Protein AF-A0A090X517-F1 (afdb_monomer_lite)

InterPro domains:
  IPR019850 GldD-like [PF25593] (3-96)

Secondary structure (DSSP, 8-state):
--HHHHHHHHHHHHGGGG-SS--EEEEEETTTTEEEEEEE--SS-S-SEEEEEE-SSS-EEEEEE--SS---HHHHHHHHHHHHHHHHHHHHH----

Structure (mmCIF, N/CA/C/O backbone):
data_AF-A0A090X517-F1
#
_entry.id   AF-A0A090X517-F1
#
loop_
_atom_site.group_PDB
_atom_site.id
_atom_site.type_symbol
_atom_site.label_atom_id
_atom_site.label_alt_id
_atom_site.label_comp_id
_atom_site.label_asym_id
_atom_site.label_entity_id
_atom_site.label_seq_id
_atom_site.pdbx_PDB_ins_code
_atom_site.Cartn_x
_atom_site.Cartn_y
_atom_site.Cartn_z
_atom_site.occupancy
_atom_site.B_iso_or_equiv
_atom_site.auth_seq_id
_atom_site.auth_comp_id
_atom_site.auth_asym_id
_atom_site.auth_atom_id
_atom_site.pdbx_PDB_model_num
ATOM 1 N N . MET A 1 1 ? -11.112 15.177 22.959 1.00 43.19 1 MET A N 1
ATOM 2 C CA . MET A 1 1 ? -11.791 14.586 21.768 1.00 43.19 1 MET A CA 1
ATOM 3 C C . MET A 1 1 ? -11.408 15.313 20.474 1.00 43.19 1 MET A C 1
ATOM 5 O O . MET A 1 1 ? -11.721 14.810 19.407 1.00 43.19 1 MET A O 1
ATOM 9 N N . ILE A 1 2 ? -10.702 16.448 20.554 1.00 52.34 2 ILE A N 1
ATOM 10 C CA . ILE A 1 2 ? -10.156 17.180 19.397 1.00 52.34 2 ILE A CA 1
ATOM 11 C C . ILE A 1 2 ? -8.679 16.783 19.147 1.00 52.34 2 ILE A C 1
ATOM 13 O O . ILE A 1 2 ? -8.180 16.912 18.038 1.00 52.34 2 ILE A O 1
ATOM 17 N N . ASP A 1 3 ? -8.021 16.170 20.137 1.00 53.44 3 ASP A N 1
ATOM 18 C CA . ASP A 1 3 ? -6.565 15.957 20.154 1.00 53.44 3 ASP A CA 1
ATOM 19 C C . ASP A 1 3 ? -6.060 14.825 19.240 1.00 53.44 3 ASP A C 1
ATOM 21 O O . ASP A 1 3 ? -4.946 14.887 18.731 1.00 53.44 3 ASP A O 1
ATOM 25 N N . PHE A 1 4 ? -6.876 13.799 18.968 1.00 49.22 4 PHE A N 1
ATOM 26 C CA . PHE A 1 4 ? -6.441 12.662 18.139 1.00 49.22 4 PHE A CA 1
ATOM 27 C C . PHE A 1 4 ? -6.345 12.998 16.645 1.00 49.22 4 PHE A C 1
ATOM 29 O O . PHE A 1 4 ? -5.554 12.389 15.928 1.00 49.22 4 PHE A O 1
ATOM 36 N N . ILE A 1 5 ? -7.135 13.968 16.174 1.00 51.53 5 ILE A N 1
ATOM 37 C CA . ILE A 1 5 ? -7.118 14.401 14.770 1.00 51.53 5 ILE A CA 1
ATOM 38 C C . ILE A 1 5 ? -5.892 15.285 14.508 1.00 51.53 5 ILE A C 1
ATOM 40 O O . ILE A 1 5 ? -5.246 15.139 13.471 1.00 51.53 5 ILE A O 1
ATOM 44 N N . GLU A 1 6 ? -5.523 16.144 15.462 1.00 53.09 6 GLU A N 1
ATOM 45 C CA . GLU A 1 6 ? -4.310 16.959 15.352 1.00 53.09 6 GLU A CA 1
ATOM 46 C C . GLU A 1 6 ? -3.036 16.109 15.393 1.00 53.09 6 GLU A C 1
ATOM 48 O O . GLU A 1 6 ? -2.145 16.341 14.577 1.00 53.09 6 GLU A O 1
ATOM 53 N N . ASP A 1 7 ? -2.952 15.092 16.260 1.00 53.47 7 ASP A N 1
ATOM 54 C CA . ASP A 1 7 ? -1.774 14.212 16.315 1.00 53.47 7 ASP A CA 1
ATOM 55 C C . ASP A 1 7 ? -1.619 13.357 15.047 1.00 53.47 7 ASP A C 1
ATOM 57 O O . ASP A 1 7 ? -0.508 13.216 14.527 1.00 53.47 7 ASP A O 1
ATOM 61 N N . ALA A 1 8 ? -2.725 12.857 14.482 1.00 50.97 8 ALA A N 1
ATOM 62 C CA . ALA A 1 8 ? -2.705 12.140 13.206 1.00 50.97 8 ALA A CA 1
ATOM 63 C C . ALA A 1 8 ? -2.232 13.041 12.046 1.00 50.97 8 ALA A C 1
ATOM 65 O O . ALA A 1 8 ? -1.424 12.623 11.208 1.00 50.97 8 ALA A O 1
ATOM 66 N N . GLN A 1 9 ? -2.659 14.310 12.023 1.00 53.72 9 GLN A N 1
ATOM 67 C CA . GLN A 1 9 ? -2.195 15.289 11.035 1.00 53.72 9 GLN A CA 1
ATOM 68 C C . GLN A 1 9 ? -0.720 15.667 11.232 1.00 53.72 9 GLN A C 1
ATOM 70 O O . GLN A 1 9 ? 0.022 15.769 10.252 1.00 53.72 9 GLN A O 1
ATOM 75 N N . LYS A 1 10 ? -0.260 15.812 12.480 1.00 52.59 10 LYS A N 1
ATOM 76 C CA . LYS A 1 10 ? 1.138 16.134 12.807 1.00 52.59 10 LYS A CA 1
ATOM 77 C C . LYS A 1 10 ? 2.102 15.020 12.410 1.00 52.59 10 LYS A C 1
ATOM 79 O O . LYS A 1 10 ? 3.157 15.307 11.849 1.00 52.59 10 LYS A O 1
ATOM 84 N N . LEU A 1 11 ? 1.724 13.761 12.641 1.00 52.12 11 LEU A N 1
ATOM 85 C CA . LEU A 1 11 ? 2.490 12.592 12.196 1.00 52.12 11 LEU A CA 1
ATOM 86 C C . LEU A 1 11 ? 2.590 12.543 10.666 1.00 52.12 11 LEU A C 1
ATOM 88 O O . LEU A 1 11 ? 3.675 12.340 10.125 1.00 52.12 11 LEU A O 1
ATOM 92 N N . THR A 1 12 ? 1.491 12.820 9.963 1.00 49.16 12 THR A N 1
ATOM 93 C CA . THR A 1 12 ? 1.471 12.849 8.491 1.00 49.16 12 THR A CA 1
ATOM 94 C C . THR A 1 12 ? 2.387 13.949 7.928 1.00 49.16 12 THR A C 1
ATOM 96 O O . THR A 1 12 ? 3.127 13.721 6.969 1.00 49.16 12 THR A O 1
ATOM 99 N N . LEU A 1 13 ? 2.414 15.128 8.561 1.00 50.84 13 LEU A N 1
ATOM 100 C CA . LEU A 1 13 ? 3.279 16.244 8.159 1.00 50.84 13 LEU A CA 1
ATOM 101 C C . LEU A 1 13 ? 4.766 16.013 8.480 1.00 50.84 13 LEU A C 1
ATOM 103 O O . LEU A 1 13 ? 5.620 16.312 7.645 1.00 50.84 13 LEU A O 1
ATOM 107 N N . GLU A 1 14 ? 5.108 15.450 9.640 1.00 50.84 14 GLU A N 1
ATOM 108 C CA . GLU A 1 14 ? 6.514 15.266 10.040 1.00 50.84 14 GLU A CA 1
ATOM 109 C C . GLU A 1 14 ? 7.207 14.096 9.313 1.00 50.84 14 GLU A C 1
ATOM 111 O O . GLU A 1 14 ? 8.423 14.131 9.112 1.00 50.84 14 GLU A O 1
ATOM 116 N N . HIS A 1 15 ? 6.454 13.121 8.786 1.00 44.28 15 HIS A N 1
ATOM 117 C CA . HIS A 1 15 ? 6.996 12.101 7.875 1.00 44.28 15 HIS A CA 1
ATOM 118 C C . HIS A 1 15 ? 7.267 12.612 6.449 1.00 44.28 15 HIS A C 1
ATOM 120 O O . HIS A 1 15 ? 7.966 11.944 5.686 1.00 44.28 15 HIS A O 1
ATOM 126 N N . THR A 1 16 ? 6.810 13.819 6.104 1.00 44.47 16 THR A N 1
ATOM 127 C CA . THR A 1 16 ? 7.082 14.438 4.795 1.00 44.47 16 THR A CA 1
ATOM 128 C C . THR A 1 16 ? 8.523 14.974 4.696 1.00 44.47 16 THR A C 1
ATOM 130 O O . THR A 1 16 ? 9.051 15.146 3.604 1.00 44.47 16 THR A O 1
ATOM 133 N N . LYS A 1 17 ? 9.227 15.173 5.822 1.00 43.38 17 LYS A N 1
ATOM 134 C CA . LYS A 1 17 ? 10.573 15.787 5.855 1.00 43.38 17 LYS A CA 1
ATOM 135 C C . LYS A 1 17 ? 11.755 14.849 5.558 1.00 43.38 17 LYS A C 1
ATOM 137 O O . LYS A 1 17 ? 12.899 15.284 5.655 1.00 43.38 17 LYS A O 1
ATOM 142 N N . LYS A 1 18 ? 11.531 13.569 5.232 1.00 46.19 18 LYS A N 1
ATOM 143 C CA . LYS A 1 18 ? 12.625 12.599 4.973 1.00 46.19 18 LYS A CA 1
ATOM 144 C C . LYS A 1 18 ? 12.523 11.820 3.656 1.00 46.19 18 LYS A C 1
ATOM 146 O O . LYS A 1 18 ? 13.232 10.832 3.488 1.00 46.19 18 LYS A O 1
ATOM 151 N N . ALA A 1 19 ? 11.682 12.260 2.725 1.00 47.34 19 ALA A N 1
ATOM 152 C CA . ALA A 1 19 ? 11.503 11.616 1.425 1.00 47.34 19 ALA A CA 1
ATOM 153 C C . ALA A 1 19 ? 11.368 12.669 0.315 1.00 47.34 19 ALA A C 1
ATOM 155 O O . ALA A 1 19 ? 10.298 12.838 -0.253 1.00 47.34 19 ALA A O 1
ATOM 156 N N . ASP A 1 20 ? 12.448 13.384 0.007 1.00 46.31 20 ASP A N 1
ATOM 157 C CA . ASP A 1 20 ? 12.439 14.458 -0.998 1.00 46.31 20 ASP A CA 1
ATOM 158 C C . ASP A 1 20 ? 12.145 13.997 -2.449 1.00 46.31 20 ASP A C 1
ATOM 160 O O . ASP A 1 20 ? 12.022 14.841 -3.328 1.00 46.31 20 ASP A O 1
ATOM 164 N N . GLU A 1 21 ? 11.980 12.697 -2.755 1.00 55.22 21 GLU A N 1
ATOM 165 C CA . GLU A 1 21 ? 11.808 12.244 -4.157 1.00 55.22 21 GLU A CA 1
ATOM 166 C C . GLU A 1 21 ? 10.834 11.068 -4.398 1.00 55.22 21 GLU A C 1
ATOM 168 O O . GLU A 1 21 ? 10.617 10.688 -5.551 1.00 55.22 21 GLU A O 1
ATOM 173 N N . ILE A 1 22 ? 10.209 10.483 -3.365 1.00 62.47 22 ILE A N 1
ATOM 174 C CA . ILE A 1 22 ? 9.294 9.335 -3.544 1.00 62.47 22 ILE A CA 1
ATOM 175 C C . ILE A 1 22 ? 7.854 9.761 -3.235 1.00 62.47 22 ILE A C 1
ATOM 177 O O . ILE A 1 22 ? 7.533 9.957 -2.060 1.00 62.47 22 ILE A O 1
ATOM 181 N N . PRO A 1 23 ? 6.962 9.882 -4.239 1.00 70.31 23 PRO A N 1
ATOM 182 C CA . PRO A 1 23 ? 5.561 10.186 -3.986 1.00 70.31 23 PRO A CA 1
ATOM 183 C C . PRO A 1 23 ? 4.921 9.097 -3.118 1.00 70.31 23 PRO A C 1
ATOM 185 O O . PRO A 1 23 ? 4.843 7.923 -3.490 1.00 70.31 23 PRO A O 1
ATOM 188 N N . ALA A 1 24 ? 4.461 9.507 -1.939 1.00 75.94 24 ALA A N 1
ATOM 189 C CA . ALA A 1 24 ? 3.738 8.676 -0.995 1.00 75.94 24 ALA A CA 1
ATOM 190 C C . ALA A 1 24 ? 2.316 9.221 -0.825 1.00 75.94 24 ALA A C 1
ATOM 192 O O . ALA A 1 24 ? 2.110 10.399 -0.544 1.00 75.94 24 ALA A O 1
ATOM 193 N N . TYR A 1 25 ? 1.338 8.348 -1.015 1.00 83.50 25 TYR A N 1
ATOM 194 C CA . TYR A 1 25 ? -0.084 8.638 -0.977 1.00 83.50 25 TYR A CA 1
ATOM 195 C C . TYR A 1 25 ? -0.674 8.019 0.294 1.00 83.50 25 TYR A C 1
ATOM 197 O O . TYR A 1 25 ? -0.725 6.789 0.393 1.00 83.50 25 TYR A O 1
ATOM 205 N N . PRO A 1 26 ? -1.085 8.824 1.287 1.00 84.81 26 PRO A N 1
ATOM 206 C CA . PRO A 1 26 ? -1.761 8.300 2.467 1.00 84.81 26 PRO A CA 1
ATOM 207 C C . PRO A 1 26 ? -3.110 7.692 2.073 1.00 84.81 26 PRO A C 1
ATOM 209 O O . PRO A 1 26 ? -3.814 8.217 1.208 1.00 84.81 26 PRO A O 1
ATOM 212 N N . TYR A 1 27 ? -3.461 6.576 2.706 1.00 85.62 27 TYR A N 1
ATOM 213 C CA . TYR A 1 27 ? -4.753 5.919 2.557 1.00 85.62 27 TYR A CA 1
ATOM 214 C C . TYR A 1 27 ? -5.432 5.820 3.918 1.00 85.62 27 TYR A C 1
ATOM 216 O O . TYR A 1 27 ? -4.873 5.270 4.865 1.00 85.62 27 TYR A O 1
ATOM 224 N N . GLU A 1 28 ? -6.651 6.335 4.007 1.00 86.00 28 GLU A N 1
ATOM 225 C CA . GLU A 1 28 ? -7.444 6.313 5.227 1.00 86.00 28 GLU A CA 1
ATOM 226 C C . GLU A 1 28 ? -8.888 5.941 4.901 1.00 86.00 28 GLU A C 1
ATOM 228 O O . GLU A 1 28 ? -9.527 6.522 4.023 1.00 86.00 28 GLU A O 1
ATOM 233 N N . ASN A 1 29 ? -9.409 4.960 5.630 1.00 85.81 29 ASN A N 1
ATOM 234 C CA . ASN A 1 29 ? -10.793 4.533 5.559 1.00 85.81 29 ASN A CA 1
ATOM 235 C C . ASN A 1 29 ? -11.329 4.314 6.977 1.00 85.81 29 ASN A C 1
ATOM 237 O O . ASN A 1 29 ? -11.164 3.240 7.560 1.00 85.81 29 ASN A O 1
ATOM 241 N N . ASN A 1 30 ? -11.987 5.342 7.516 1.00 83.56 30 ASN A N 1
ATOM 242 C CA . ASN A 1 30 ? -12.538 5.325 8.872 1.00 83.56 30 ASN A CA 1
ATOM 243 C C . ASN A 1 30 ? -13.693 4.329 9.041 1.00 83.56 30 ASN A C 1
ATOM 245 O O . ASN A 1 30 ? -13.777 3.672 10.077 1.00 83.56 30 ASN A O 1
ATOM 249 N N . ASP A 1 31 ? -14.520 4.134 8.009 1.00 86.00 31 ASP A N 1
ATOM 250 C CA . ASP A 1 31 ? -15.640 3.184 8.055 1.00 86.00 31 ASP A CA 1
ATOM 251 C C . ASP A 1 31 ? -15.163 1.740 8.251 1.00 86.00 31 ASP A C 1
ATOM 253 O O . ASP A 1 31 ? -15.807 0.940 8.930 1.00 86.00 31 ASP A O 1
ATOM 257 N N . ARG A 1 32 ? -14.020 1.394 7.647 1.00 84.25 32 ARG A N 1
ATOM 258 C CA . ARG A 1 32 ? -13.431 0.048 7.708 1.00 84.25 32 ARG A CA 1
ATOM 259 C C . ARG A 1 32 ? -12.254 -0.061 8.674 1.00 84.25 32 ARG A C 1
ATOM 261 O O . ARG A 1 32 ? -11.697 -1.151 8.786 1.00 84.25 32 ARG A O 1
ATOM 268 N N . LYS A 1 33 ? -11.881 1.033 9.348 1.00 86.50 33 LYS A N 1
ATOM 269 C CA . LYS A 1 33 ? -10.665 1.143 10.171 1.00 86.50 33 LYS A CA 1
ATOM 270 C C . LYS A 1 33 ? -9.433 0.620 9.426 1.00 86.50 33 LYS A C 1
ATOM 272 O O . LYS A 1 33 ? -8.728 -0.252 9.919 1.00 86.50 33 LYS A O 1
ATOM 277 N N . VAL A 1 34 ? -9.218 1.091 8.199 1.00 88.62 34 VAL A N 1
ATOM 278 C CA . VAL A 1 34 ? -8.031 0.746 7.404 1.00 88.62 34 VAL A CA 1
ATOM 279 C C . VAL A 1 34 ? -7.221 2.015 7.191 1.00 88.62 34 VAL A C 1
ATOM 281 O O . VAL A 1 34 ? -7.695 2.949 6.552 1.00 88.62 34 VAL A O 1
ATOM 284 N N . TYR A 1 35 ? -5.998 2.028 7.704 1.00 89.00 35 TYR A N 1
ATOM 285 C CA . TYR A 1 35 ? -5.065 3.148 7.611 1.00 89.00 35 TYR A CA 1
ATOM 286 C C . TYR A 1 35 ? -3.784 2.673 6.949 1.00 89.00 35 TYR A C 1
ATOM 288 O O . TYR A 1 35 ? -3.354 1.551 7.201 1.00 89.00 35 TYR A O 1
ATOM 296 N N . GLY A 1 36 ? -3.152 3.487 6.115 1.00 87.75 36 GLY A N 1
ATOM 297 C CA . GLY A 1 36 ? -1.961 3.056 5.406 1.00 87.75 36 GLY A CA 1
ATOM 298 C C . GLY A 1 36 ? -1.312 4.116 4.540 1.00 87.75 36 GLY A C 1
ATOM 299 O O . GLY A 1 36 ? -1.680 5.290 4.541 1.00 87.75 36 GLY A O 1
ATOM 300 N N . LEU A 1 37 ? -0.324 3.664 3.779 1.00 88.00 37 LEU A N 1
ATOM 301 C CA . LEU A 1 37 ? 0.457 4.486 2.867 1.00 88.00 37 LEU A CA 1
ATOM 302 C C . LEU A 1 37 ? 0.777 3.672 1.620 1.00 88.00 37 LEU A C 1
ATOM 304 O O . LEU A 1 37 ? 1.249 2.539 1.720 1.00 88.00 37 LEU A O 1
ATOM 308 N N . PHE A 1 38 ? 0.573 4.274 0.456 1.00 86.62 38 PHE A N 1
ATOM 309 C CA . PHE A 1 38 ? 0.988 3.742 -0.833 1.00 86.62 38 PHE A CA 1
ATOM 310 C C . PHE A 1 38 ? 2.147 4.581 -1.371 1.00 86.62 38 PHE A C 1
ATOM 312 O O . PHE A 1 38 ? 1.984 5.768 -1.623 1.00 86.62 38 PHE A O 1
ATOM 319 N N . SER A 1 39 ? 3.318 3.991 -1.568 1.00 83.19 39 SER A N 1
ATOM 320 C CA . SER A 1 39 ? 4.484 4.667 -2.137 1.00 83.19 39 SER A CA 1
ATOM 321 C C . SER A 1 39 ? 4.719 4.214 -3.570 1.00 83.19 39 SER A C 1
ATOM 323 O O . SER A 1 39 ? 4.773 3.016 -3.859 1.00 83.19 39 SER A O 1
ATOM 325 N N . GLU A 1 40 ? 4.906 5.184 -4.455 1.00 77.50 40 GLU A N 1
ATOM 326 C CA . GLU A 1 40 ? 5.219 4.969 -5.860 1.00 77.50 40 GLU A CA 1
ATOM 327 C C . GLU A 1 40 ? 6.630 5.481 -6.134 1.00 77.50 40 GLU A C 1
ATOM 329 O O . GLU A 1 40 ? 6.943 6.636 -5.869 1.00 77.50 40 GLU A O 1
ATOM 334 N N . VAL A 1 41 ? 7.499 4.629 -6.667 1.00 72.69 41 VAL A N 1
ATOM 335 C CA . VAL A 1 41 ? 8.869 5.013 -7.007 1.00 72.69 41 VAL A CA 1
ATOM 336 C C . VAL A 1 41 ? 8.982 5.051 -8.525 1.00 72.69 41 VAL A C 1
ATOM 338 O O . VAL A 1 41 ? 8.841 4.029 -9.197 1.00 72.69 41 VAL A O 1
ATOM 341 N N . LYS A 1 42 ? 9.215 6.245 -9.075 1.00 65.75 42 LYS A N 1
ATOM 342 C CA . LYS A 1 42 ? 9.382 6.452 -10.520 1.00 65.75 42 LYS A CA 1
ATOM 343 C C . LYS A 1 42 ? 10.844 6.259 -10.924 1.00 65.75 42 LYS A C 1
ATOM 345 O O . LYS A 1 42 ? 11.751 6.600 -10.171 1.00 65.75 42 LYS A O 1
ATOM 350 N N . GLY A 1 43 ? 11.073 5.745 -12.132 1.00 64.12 43 GLY A N 1
ATOM 351 C CA . GLY A 1 43 ? 12.410 5.530 -12.700 1.00 64.12 43 GLY A CA 1
ATOM 352 C C . GLY A 1 43 ? 12.871 4.069 -12.696 1.00 64.12 43 GLY A C 1
ATOM 353 O O . GLY A 1 43 ? 12.099 3.153 -12.423 1.00 64.12 43 GLY A O 1
ATOM 354 N N . ASN A 1 44 ? 14.145 3.831 -13.031 1.00 58.38 44 ASN A N 1
ATOM 355 C CA . ASN A 1 44 ? 14.709 2.484 -13.209 1.00 58.38 44 ASN A CA 1
ATOM 356 C C . ASN A 1 44 ? 15.012 1.781 -11.869 1.00 58.38 44 ASN A C 1
ATOM 358 O O . ASN A 1 44 ? 16.160 1.464 -11.550 1.00 58.38 44 ASN A O 1
ATOM 362 N N . VAL A 1 45 ? 13.972 1.587 -11.064 1.00 62.47 45 VAL A N 1
ATOM 363 C CA . VAL A 1 45 ? 14.030 0.983 -9.735 1.00 62.47 45 VAL A CA 1
ATOM 364 C C . VAL A 1 45 ? 13.474 -0.437 -9.750 1.00 62.47 45 VAL A C 1
ATOM 366 O O . VAL A 1 45 ? 12.573 -0.775 -10.515 1.00 62.47 45 VAL A O 1
ATOM 369 N N . ALA A 1 46 ? 14.010 -1.289 -8.876 1.00 57.34 46 ALA A N 1
ATOM 370 C CA . ALA A 1 46 ? 13.588 -2.687 -8.769 1.00 57.34 46 ALA A CA 1
ATOM 371 C C . ALA A 1 46 ? 12.197 -2.860 -8.127 1.00 57.34 46 ALA A C 1
ATOM 373 O O . ALA A 1 46 ? 11.555 -3.891 -8.337 1.00 57.34 46 ALA A O 1
ATOM 374 N N . SER A 1 47 ? 11.749 -1.859 -7.359 1.00 58.94 47 SER A N 1
ATOM 375 C CA . SER A 1 47 ? 10.448 -1.829 -6.691 1.00 58.94 47 SER A CA 1
ATOM 376 C C . SER A 1 47 ? 9.728 -0.516 -7.003 1.00 58.94 47 SER A C 1
ATOM 378 O O . SER A 1 47 ? 10.002 0.493 -6.353 1.00 58.94 47 SER A O 1
ATOM 380 N N . PRO A 1 48 ? 8.853 -0.483 -8.021 1.00 72.25 48 PRO A N 1
ATOM 381 C CA . PRO A 1 48 ? 8.158 0.741 -8.425 1.00 72.25 48 PRO A CA 1
ATOM 382 C C . PRO A 1 48 ? 6.968 1.086 -7.513 1.00 72.25 48 PRO A C 1
ATOM 384 O O . PRO A 1 48 ? 6.369 2.150 -7.665 1.00 72.25 48 PRO A O 1
ATOM 387 N N . ALA A 1 49 ? 6.544 0.168 -6.637 1.00 83.56 49 ALA A N 1
ATOM 388 C CA . ALA A 1 49 ? 5.319 0.304 -5.860 1.00 83.56 49 ALA A CA 1
ATOM 389 C C . ALA A 1 49 ? 5.367 -0.538 -4.587 1.00 83.56 49 ALA A C 1
ATOM 391 O O . ALA A 1 49 ? 5.699 -1.725 -4.621 1.00 83.56 49 ALA A O 1
ATOM 392 N N . GLN A 1 50 ? 4.977 0.065 -3.474 1.00 8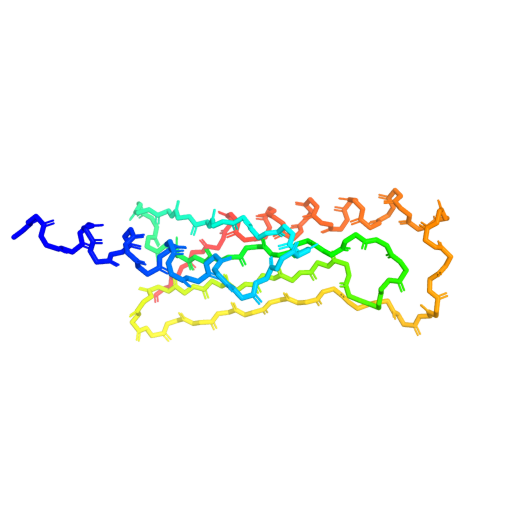6.94 50 GLN A N 1
ATOM 393 C CA . GLN A 1 50 ? 4.811 -0.622 -2.200 1.00 86.94 50 GLN A CA 1
ATOM 394 C C . GLN A 1 50 ? 3.682 0.026 -1.408 1.00 86.94 50 GLN A C 1
ATOM 396 O O . GLN A 1 50 ? 3.456 1.228 -1.519 1.00 86.94 50 GLN A O 1
ATOM 401 N N . PHE A 1 51 ? 2.984 -0.750 -0.589 1.00 89.19 51 PHE A N 1
ATOM 402 C CA . PHE A 1 51 ? 2.048 -0.207 0.381 1.00 89.19 5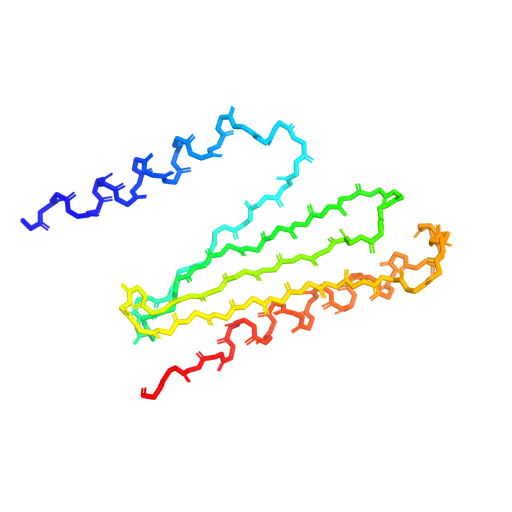1 PHE A CA 1
ATOM 403 C C . PHE A 1 51 ? 2.106 -0.964 1.697 1.00 89.19 51 PHE A C 1
ATOM 405 O O . PHE A 1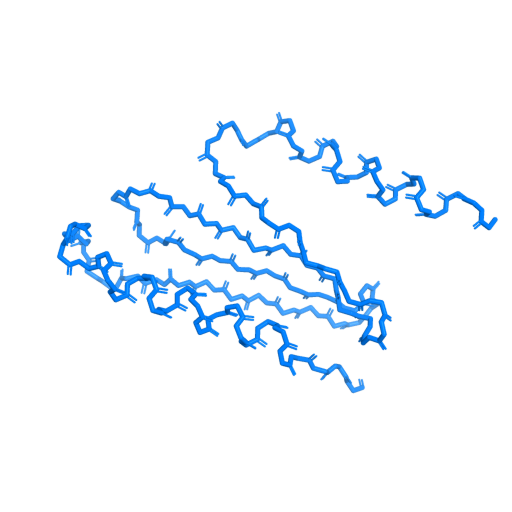 51 ? 2.500 -2.131 1.760 1.00 89.19 51 PHE A O 1
ATOM 412 N N . TYR A 1 52 ? 1.660 -0.296 2.749 1.00 89.50 52 TYR A N 1
ATOM 413 C CA . TYR A 1 52 ? 1.284 -0.950 3.988 1.00 89.50 52 TYR A CA 1
ATOM 414 C C . TYR A 1 52 ? -0.081 -0.449 4.437 1.00 89.50 52 TYR A C 1
ATOM 416 O O . TYR A 1 52 ? -0.453 0.690 4.152 1.00 89.50 52 TYR A O 1
ATOM 424 N N . ILE A 1 53 ? -0.807 -1.302 5.150 1.00 90.62 53 ILE A N 1
ATOM 425 C CA . ILE A 1 53 ? -2.062 -0.961 5.809 1.00 90.62 53 ILE A CA 1
ATOM 426 C C . ILE A 1 53 ? -2.157 -1.616 7.188 1.00 90.62 53 ILE A C 1
ATOM 428 O O . ILE A 1 53 ? -1.563 -2.665 7.441 1.00 90.62 53 ILE A O 1
ATOM 432 N N . THR A 1 54 ? -2.945 -1.014 8.068 1.00 90.50 54 THR A N 1
ATOM 433 C CA . THR A 1 54 ? -3.178 -1.463 9.436 1.00 90.50 54 THR A CA 1
ATOM 434 C C . THR A 1 54 ? -4.586 -1.116 9.913 1.00 90.50 54 THR A C 1
ATOM 436 O O . THR A 1 54 ? -5.235 -0.229 9.358 1.00 90.50 54 THR A O 1
ATOM 439 N N . ASP A 1 55 ? -5.059 -1.823 10.938 1.00 87.94 55 ASP A N 1
ATOM 440 C CA . ASP A 1 55 ? -6.234 -1.442 11.734 1.00 87.94 55 ASP A CA 1
ATOM 441 C C . ASP A 1 55 ? -5.884 -0.607 12.980 1.00 87.94 55 ASP A C 1
ATOM 443 O O . ASP A 1 55 ? -6.762 -0.315 13.793 1.00 87.94 55 ASP A O 1
ATOM 447 N N . SER A 1 56 ? -4.604 -0.243 13.130 1.00 83.31 56 SER A N 1
ATOM 448 C CA . SER A 1 56 ? -4.012 0.474 14.267 1.00 83.31 56 SER A CA 1
ATOM 449 C C . SER A 1 56 ? -3.949 -0.305 15.586 1.00 83.31 56 SER A C 1
ATOM 451 O O . SER A 1 56 ? -3.489 0.252 16.582 1.00 83.31 56 SER A O 1
ATOM 453 N N . ILE A 1 57 ? -4.391 -1.568 15.629 1.00 83.62 57 ILE A N 1
ATOM 454 C CA . ILE A 1 57 ? -4.494 -2.342 16.875 1.00 83.62 57 ILE A CA 1
ATOM 455 C C . ILE A 1 57 ? -3.785 -3.695 16.749 1.00 83.62 57 ILE A C 1
ATOM 457 O O . ILE A 1 57 ? -2.856 -3.958 17.506 1.00 83.62 57 ILE A O 1
ATOM 461 N N . ASN A 1 58 ? -4.207 -4.553 15.816 1.00 85.19 58 ASN A N 1
ATOM 462 C CA . ASN A 1 58 ? -3.763 -5.953 15.742 1.00 85.19 58 ASN A CA 1
ATOM 463 C C . ASN A 1 58 ? -3.430 -6.439 14.326 1.00 85.19 58 ASN A C 1
ATOM 465 O O . ASN A 1 58 ? -2.818 -7.496 14.169 1.00 85.19 58 ASN A O 1
ATOM 469 N N . HIS A 1 59 ? -3.829 -5.703 13.295 1.00 88.56 59 HIS A N 1
ATOM 470 C CA . HIS A 1 59 ? -3.669 -6.104 11.911 1.00 88.56 59 HIS A CA 1
ATOM 471 C C . HIS A 1 59 ? -2.676 -5.195 11.204 1.00 88.56 59 HIS A C 1
ATOM 473 O O . HIS A 1 59 ? -2.793 -3.970 11.230 1.00 88.56 59 HIS A O 1
ATOM 479 N N . PHE A 1 60 ? -1.703 -5.807 10.538 1.00 89.44 60 PHE A N 1
ATOM 480 C CA . PHE A 1 60 ? -0.723 -5.121 9.711 1.00 89.44 60 PHE A CA 1
ATOM 481 C C . PHE A 1 60 ? -0.455 -5.965 8.466 1.00 89.44 60 PHE A C 1
ATOM 483 O O . PHE A 1 60 ? -0.161 -7.156 8.569 1.00 89.44 60 PHE A O 1
ATOM 490 N N . LEU A 1 61 ? -0.568 -5.354 7.290 1.00 88.88 61 LEU A N 1
ATOM 491 C CA . LEU A 1 61 ? -0.272 -5.984 6.009 1.00 88.88 61 LEU A CA 1
ATOM 492 C C . LEU A 1 61 ? 0.640 -5.073 5.198 1.00 88.88 61 LEU A C 1
ATOM 494 O O . LEU A 1 61 ? 0.390 -3.875 5.089 1.00 88.88 61 LEU A O 1
ATOM 498 N N . THR A 1 62 ? 1.652 -5.663 4.572 1.00 90.50 62 THR A N 1
ATOM 499 C CA . THR A 1 62 ? 2.520 -4.982 3.613 1.00 90.50 62 THR A CA 1
ATOM 500 C C . THR A 1 62 ? 2.485 -5.693 2.271 1.00 90.50 62 THR A C 1
ATOM 502 O O . THR A 1 62 ? 2.282 -6.906 2.191 1.00 90.50 62 THR A O 1
ATOM 505 N N . ALA A 1 63 ? 2.690 -4.930 1.206 1.00 87.19 63 ALA A N 1
ATOM 506 C CA . ALA A 1 63 ? 2.848 -5.454 -0.136 1.00 87.19 63 ALA A CA 1
ATOM 507 C C . ALA A 1 63 ? 3.887 -4.629 -0.889 1.00 87.19 63 ALA A C 1
ATOM 509 O O . ALA A 1 63 ? 3.869 -3.401 -0.846 1.00 87.19 63 ALA A O 1
ATOM 510 N N . SER A 1 64 ? 4.754 -5.313 -1.627 1.00 86.50 64 SER A N 1
ATOM 511 C CA . SER A 1 64 ? 5.803 -4.690 -2.428 1.00 86.50 64 SER A CA 1
ATOM 512 C C . SER A 1 64 ? 5.874 -5.381 -3.780 1.00 86.50 64 SER A C 1
ATOM 514 O O . SER A 1 64 ? 5.865 -6.612 -3.860 1.00 86.50 64 SER A O 1
ATOM 516 N N . LEU A 1 65 ? 5.941 -4.591 -4.845 1.00 83.75 65 LEU A N 1
ATOM 517 C CA . LEU A 1 65 ? 6.088 -5.093 -6.201 1.00 83.75 65 LEU A CA 1
ATOM 518 C C . LEU A 1 65 ? 7.570 -5.207 -6.537 1.00 83.75 65 LEU A C 1
ATOM 520 O O . LEU A 1 65 ? 8.266 -4.204 -6.563 1.00 83.75 65 LEU A O 1
ATOM 524 N N . TYR A 1 66 ? 8.040 -6.413 -6.850 1.00 80.75 66 TYR A N 1
ATOM 525 C CA . TYR A 1 66 ? 9.419 -6.645 -7.274 1.00 80.75 66 TYR A CA 1
ATOM 526 C C . TYR A 1 66 ? 9.471 -7.143 -8.712 1.00 80.75 66 TYR A C 1
ATOM 528 O O . TYR A 1 66 ? 8.843 -8.147 -9.057 1.00 80.75 66 TYR A O 1
ATOM 536 N N . PHE A 1 67 ? 10.288 -6.497 -9.542 1.00 76.00 67 PHE A N 1
ATOM 537 C CA . PHE A 1 67 ? 10.637 -7.044 -10.848 1.00 76.00 67 PHE A CA 1
ATOM 538 C C . PHE A 1 67 ? 11.864 -7.948 -10.732 1.00 76.00 67 PHE A C 1
ATOM 540 O O . PHE A 1 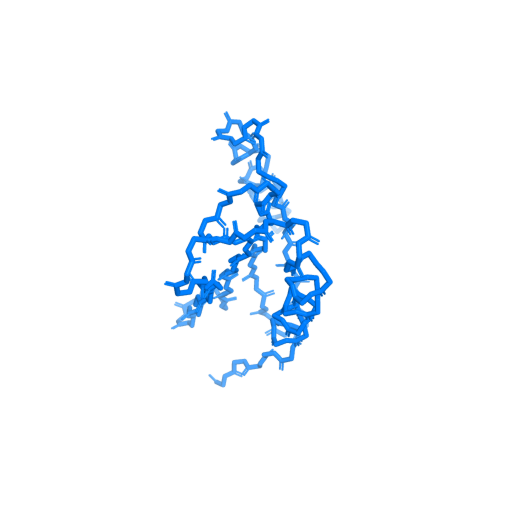67 ? 12.929 -7.536 -10.280 1.00 76.00 67 PHE A O 1
ATOM 547 N N . LYS A 1 68 ? 11.717 -9.203 -11.170 1.00 67.88 68 LYS A N 1
ATOM 548 C CA . LYS A 1 68 ? 12.784 -10.218 -11.125 1.00 67.88 68 LYS A CA 1
ATOM 549 C C . LYS A 1 68 ? 13.967 -9.900 -12.051 1.00 67.88 68 LYS A C 1
ATOM 551 O O . LYS A 1 68 ? 15.063 -10.414 -11.852 1.00 67.88 68 LYS A O 1
ATOM 556 N N . THR A 1 69 ? 13.753 -9.088 -13.080 1.00 66.94 69 THR A N 1
ATOM 557 C CA . THR A 1 69 ? 14.762 -8.728 -14.082 1.00 66.94 69 THR A CA 1
ATOM 558 C C . THR A 1 69 ? 15.092 -7.249 -13.973 1.00 66.94 69 THR A C 1
ATOM 560 O O . THR A 1 69 ? 14.201 -6.467 -13.647 1.00 66.94 69 THR A O 1
ATOM 563 N N . LYS A 1 70 ? 16.325 -6.844 -14.317 1.00 65.19 70 LYS A N 1
ATOM 564 C CA . LYS A 1 70 ? 16.670 -5.420 -14.457 1.00 65.19 70 LYS A CA 1
ATOM 565 C C . LYS A 1 70 ? 15.686 -4.788 -15.454 1.00 65.19 70 LYS A C 1
ATOM 567 O O . LYS A 1 70 ? 15.714 -5.184 -16.623 1.00 65.19 70 LYS A O 1
ATOM 572 N N . PRO A 1 71 ? 14.783 -3.897 -15.020 1.00 59.28 71 PRO A N 1
ATOM 573 C CA . PRO A 1 71 ? 13.719 -3.447 -15.894 1.00 59.28 71 PRO A CA 1
ATOM 574 C C . PRO A 1 71 ? 14.284 -2.568 -17.008 1.00 59.28 71 PRO A C 1
ATOM 576 O O . PRO A 1 71 ? 15.118 -1.697 -16.765 1.00 59.28 71 PRO A O 1
ATOM 579 N N . ASN A 1 72 ? 13.812 -2.764 -18.238 1.00 67.56 72 ASN A N 1
ATOM 580 C CA . ASN A 1 72 ? 13.812 -1.666 -19.193 1.00 67.56 72 ASN A CA 1
ATOM 581 C C . ASN A 1 72 ? 12.570 -0.829 -18.874 1.00 67.56 72 ASN A C 1
ATOM 583 O O . ASN A 1 72 ? 11.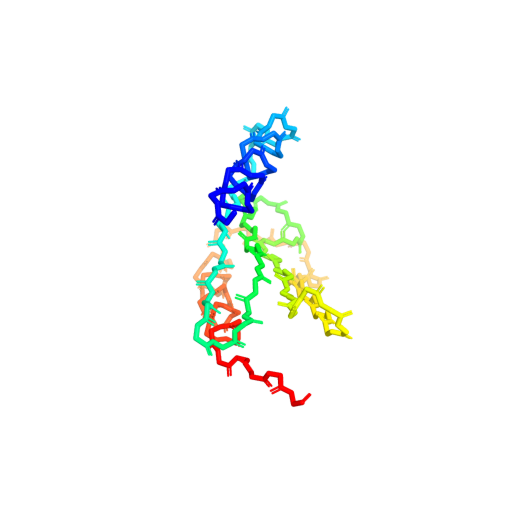461 -1.231 -19.232 1.00 67.56 72 ASN A O 1
ATOM 587 N N . TYR A 1 73 ? 12.760 0.261 -18.126 1.00 63.78 73 TYR A N 1
ATOM 588 C CA . TYR A 1 73 ? 11.673 1.065 -17.561 1.00 63.78 73 TYR A CA 1
ATOM 589 C C . TYR A 1 73 ? 10.624 1.445 -18.613 1.00 63.78 73 TYR A C 1
ATOM 591 O O . TYR A 1 73 ? 9.437 1.217 -18.398 1.00 63.78 73 TYR A O 1
ATOM 599 N N . ASP A 1 74 ? 11.059 1.882 -19.793 1.00 65.31 74 ASP A N 1
ATOM 600 C CA . ASP A 1 74 ? 10.153 2.302 -20.866 1.00 65.31 74 ASP A CA 1
ATOM 601 C C . ASP A 1 74 ? 9.321 1.142 -21.435 1.00 65.31 74 ASP A C 1
ATOM 603 O O . ASP A 1 74 ? 8.188 1.336 -21.866 1.00 65.31 74 ASP A O 1
ATOM 607 N N . SER A 1 75 ? 9.845 -0.088 -21.400 1.00 74.56 75 SER A N 1
ATOM 608 C CA . SER A 1 75 ? 9.131 -1.278 -21.889 1.00 74.56 75 SER A CA 1
ATOM 609 C C . SER A 1 75 ? 8.125 -1.828 -20.881 1.00 74.56 75 SER A C 1
ATOM 611 O O . SER A 1 75 ? 7.118 -2.417 -21.270 1.00 74.56 75 SER A O 1
ATOM 613 N N . ILE A 1 76 ? 8.394 -1.663 -19.585 1.00 75.38 76 ILE A N 1
ATOM 614 C CA . ILE A 1 76 ? 7.536 -2.197 -18.522 1.00 75.38 76 ILE A CA 1
ATOM 615 C C . ILE A 1 76 ? 6.578 -1.157 -17.946 1.00 75.38 76 ILE A C 1
ATOM 617 O O . ILE A 1 76 ? 5.704 -1.536 -17.174 1.00 75.38 76 ILE A O 1
ATOM 621 N N . LEU A 1 77 ? 6.707 0.120 -18.319 1.00 75.31 77 LEU A N 1
ATOM 622 C CA . LEU A 1 77 ? 5.900 1.213 -17.777 1.00 75.31 77 LEU 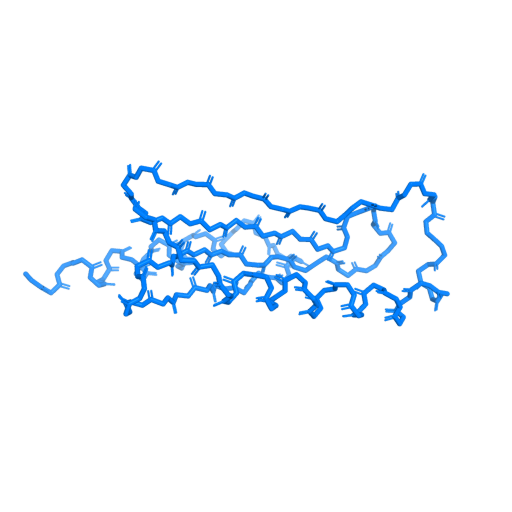A CA 1
ATOM 623 C C . LEU A 1 77 ? 4.385 0.935 -17.829 1.00 75.31 77 LEU A C 1
ATOM 625 O O . LEU A 1 77 ? 3.738 1.089 -16.792 1.00 75.31 77 LEU A O 1
ATOM 629 N N . PRO A 1 78 ? 3.799 0.441 -18.945 1.00 81.88 78 PRO A N 1
ATOM 630 C CA . PRO A 1 78 ? 2.374 0.112 -18.969 1.00 81.88 78 PRO A CA 1
ATOM 631 C C . PRO A 1 78 ? 2.023 -0.999 -17.972 1.00 81.88 78 PRO A C 1
ATOM 633 O O . PRO A 1 78 ? 1.060 -0.875 -17.222 1.00 81.88 78 PRO A O 1
ATOM 636 N N . ALA A 1 79 ? 2.827 -2.065 -17.916 1.00 82.44 79 ALA A N 1
ATOM 637 C CA . ALA A 1 79 ? 2.606 -3.189 -17.006 1.00 82.44 79 ALA A CA 1
ATOM 638 C C . ALA A 1 79 ? 2.781 -2.787 -15.531 1.00 82.44 79 ALA A C 1
ATOM 640 O O . ALA A 1 79 ? 1.996 -3.203 -14.683 1.00 82.44 79 ALA A O 1
ATOM 641 N N . ALA A 1 80 ? 3.767 -1.941 -15.226 1.00 80.69 80 ALA A N 1
ATOM 642 C CA . ALA A 1 80 ? 3.984 -1.386 -13.897 1.00 80.69 80 ALA A CA 1
ATOM 643 C C . ALA A 1 80 ? 2.784 -0.541 -13.448 1.00 80.69 80 ALA A C 1
ATOM 645 O O . ALA A 1 80 ? 2.300 -0.731 -12.336 1.00 80.69 80 ALA A O 1
ATOM 646 N N . HIS A 1 81 ? 2.247 0.312 -14.328 1.00 82.88 81 HIS A N 1
ATOM 647 C CA . HIS A 1 81 ? 1.032 1.082 -14.053 1.00 82.88 81 HIS A CA 1
ATOM 648 C C . HIS A 1 81 ? -0.195 0.185 -13.822 1.00 82.88 81 HIS A C 1
ATOM 650 O O . HIS A 1 81 ? -0.982 0.446 -12.912 1.00 82.88 81 HIS A O 1
ATOM 656 N N . TYR A 1 82 ? -0.367 -0.887 -14.605 1.00 87.00 82 TYR A N 1
ATOM 657 C CA . TYR A 1 82 ? -1.451 -1.850 -14.370 1.00 87.00 82 TYR A CA 1
ATOM 658 C C . TYR A 1 82 ? -1.335 -2.506 -12.991 1.00 87.00 82 TYR A C 1
ATOM 660 O O . TYR A 1 82 ? -2.299 -2.499 -12.228 1.00 87.00 82 TYR A O 1
ATOM 668 N N . LEU A 1 83 ? -0.145 -2.993 -12.633 1.00 86.06 83 LEU A N 1
ATOM 669 C CA . LEU A 1 83 ? 0.091 -3.632 -11.338 1.00 86.06 83 LEU A CA 1
ATOM 670 C C . LEU A 1 83 ? -0.075 -2.653 -10.169 1.00 86.06 83 LEU A C 1
ATOM 672 O O . LEU A 1 83 ? -0.635 -3.021 -9.142 1.00 86.06 83 LEU A O 1
ATOM 676 N N . GLN A 1 84 ? 0.342 -1.395 -10.328 1.00 84.56 84 GLN A N 1
ATOM 677 C CA . GLN A 1 84 ? 0.094 -0.339 -9.343 1.00 84.56 84 GLN A CA 1
ATOM 678 C C . GLN A 1 84 ? -1.404 -0.122 -9.099 1.00 84.56 84 GLN A C 1
ATOM 680 O O . GLN A 1 84 ? -1.828 -0.000 -7.950 1.00 84.56 84 GLN A O 1
ATOM 685 N N . ASN A 1 85 ? -2.215 -0.096 -10.159 1.00 88.19 85 ASN A N 1
ATOM 686 C CA . ASN A 1 85 ? -3.667 0.040 -10.035 1.00 88.19 85 ASN A CA 1
ATOM 687 C C . ASN A 1 85 ? -4.301 -1.176 -9.348 1.00 88.19 85 ASN A C 1
ATOM 689 O O . ASN A 1 85 ? -5.189 -1.009 -8.510 1.00 88.19 85 ASN A O 1
ATOM 693 N N . ASP A 1 86 ? -3.823 -2.384 -9.641 1.00 90.38 86 ASP A N 1
ATOM 694 C CA . ASP A 1 86 ? -4.292 -3.595 -8.965 1.00 90.38 86 ASP A CA 1
ATOM 695 C C . ASP A 1 86 ? -3.893 -3.614 -7.484 1.00 90.38 86 ASP A C 1
ATOM 697 O O . ASP A 1 86 ? -4.715 -3.944 -6.632 1.00 90.38 86 ASP A O 1
ATOM 701 N N . MET A 1 87 ? -2.678 -3.175 -7.142 1.00 89.88 87 MET A N 1
ATOM 702 C CA . MET A 1 87 ? -2.249 -3.016 -5.747 1.00 89.88 87 MET A CA 1
ATOM 703 C C . MET A 1 87 ? -3.133 -2.022 -4.987 1.00 89.88 87 MET A C 1
ATOM 705 O O . MET A 1 87 ? -3.522 -2.303 -3.853 1.00 89.88 87 MET A O 1
ATOM 709 N N . LYS A 1 88 ? -3.506 -0.897 -5.614 1.00 87.69 88 LYS A N 1
ATOM 710 C CA . LYS A 1 88 ? -4.461 0.064 -5.036 1.00 87.69 88 LYS A CA 1
ATOM 711 C C . LYS A 1 88 ? -5.826 -0.583 -4.793 1.00 87.69 88 LYS A C 1
ATOM 713 O O . LYS A 1 88 ? -6.360 -0.476 -3.695 1.00 87.69 88 LYS A O 1
ATOM 718 N N . ARG A 1 89 ? -6.352 -1.340 -5.760 1.00 91.00 89 ARG A N 1
ATOM 719 C CA . ARG A 1 89 ? -7.619 -2.077 -5.595 1.00 91.00 89 ARG A CA 1
ATOM 720 C C . ARG A 1 89 ? -7.561 -3.106 -4.469 1.00 91.00 89 ARG A C 1
ATOM 722 O O . ARG A 1 89 ? -8.521 -3.228 -3.712 1.00 91.00 89 ARG A O 1
ATOM 729 N N . ILE A 1 90 ? -6.449 -3.833 -4.340 1.00 89.56 90 ILE A N 1
ATOM 730 C CA . ILE A 1 90 ? -6.235 -4.768 -3.229 1.00 89.56 90 ILE A CA 1
ATOM 731 C C . ILE A 1 90 ? -6.308 -4.002 -1.909 1.00 89.56 90 ILE A C 1
ATOM 733 O O . ILE A 1 90 ? -7.119 -4.362 -1.060 1.00 89.56 90 ILE A O 1
ATOM 737 N N . MET A 1 91 ? -5.547 -2.914 -1.777 1.00 88.31 91 MET A N 1
ATOM 738 C CA . MET A 1 91 ? -5.541 -2.052 -0.594 1.00 88.31 91 MET A CA 1
ATOM 739 C C . MET A 1 91 ? -6.954 -1.561 -0.220 1.00 88.31 91 MET A C 1
ATOM 741 O O . MET A 1 91 ? -7.362 -1.669 0.935 1.00 88.31 91 MET A O 1
ATOM 745 N N . GLU A 1 92 ? -7.738 -1.101 -1.199 1.00 87.00 92 GLU A N 1
ATOM 746 C CA . GLU A 1 92 ? -9.115 -0.616 -1.010 1.00 87.00 92 GLU A CA 1
ATOM 747 C C . GLU A 1 92 ? -10.124 -1.722 -0.654 1.00 87.00 92 GLU A C 1
ATOM 749 O O . GLU A 1 92 ? -11.157 -1.474 -0.019 1.00 87.00 92 GLU A O 1
ATOM 754 N N . SER A 1 93 ? -9.854 -2.958 -1.074 1.00 90.38 93 SER A N 1
ATOM 755 C CA . SER A 1 93 ? -10.748 -4.101 -0.866 1.00 90.38 93 SER A CA 1
ATOM 756 C C . SER A 1 93 ? -10.619 -4.749 0.513 1.00 90.38 93 SER A C 1
ATOM 758 O O . SER A 1 93 ? -11.509 -5.506 0.914 1.00 90.38 93 SER A O 1
ATOM 760 N N . ILE A 1 94 ? -9.543 -4.455 1.247 1.00 89.00 94 ILE A N 1
ATOM 761 C CA . ILE A 1 94 ? -9.233 -5.146 2.496 1.00 89.00 94 ILE A CA 1
ATOM 762 C C . ILE A 1 94 ? -10.240 -4.802 3.591 1.00 89.00 94 ILE A C 1
ATOM 764 O O . ILE A 1 94 ? -10.679 -3.662 3.764 1.00 89.00 94 ILE A O 1
ATOM 768 N N . LYS A 1 95 ? -10.631 -5.852 4.315 1.00 86.88 95 LYS A N 1
ATOM 769 C CA . LYS A 1 95 ? -11.500 -5.807 5.484 1.00 86.88 95 LYS A CA 1
ATOM 770 C C . LYS A 1 95 ? -10.888 -6.690 6.559 1.00 86.88 95 LYS A C 1
ATOM 772 O O . LYS A 1 95 ? -10.691 -7.885 6.333 1.00 86.88 95 LYS A O 1
ATOM 777 N N . TRP A 1 96 ? -10.593 -6.089 7.701 1.00 85.31 96 TRP A N 1
ATOM 778 C CA . TRP A 1 96 ? -10.136 -6.800 8.888 1.00 85.31 96 TRP A CA 1
ATOM 779 C C . TRP A 1 96 ? -11.286 -7.605 9.509 1.00 85.31 96 TRP A C 1
ATOM 781 O O . TRP A 1 96 ? -12.458 -7.289 9.278 1.00 85.31 96 TRP A O 1
ATOM 791 N N . LYS A 1 97 ? -10.954 -8.669 10.241 1.00 78.44 97 LYS A N 1
ATOM 792 C CA . LYS A 1 97 ? -11.915 -9.527 10.944 1.00 78.44 97 LYS A CA 1
ATOM 793 C C . LYS A 1 97 ? -11.710 -9.456 12.446 1.00 78.44 97 LYS A C 1
ATOM 795 O O . LYS A 1 97 ? -10.549 -9.267 12.861 1.00 78.44 97 LYS A O 1
#

pLDDT: mean 74.04, std 15.46, range [43.19, 91.0]

Foldseek 3Di:
DVPVVVVVVVVVVVVVVPCPAWDKDWDDDPVQLKTKIKIAHDDQDQWRIKMWIDSVPPDIDIDTDGDPDRDPCVVCVVVSVVVRVVVVVVSVPDHDD

Sequence (97 aa):
MIDFIEDAQKLTLEHTKKADEIPAYPYENNDRKVYGLFSEVKGNVASPAQFYITDSINHFLTASLYFKTKPNYDSILPAAHYLQNDMKRIMESIKWK

Organism: NCBI:txid221126

Radius of gyration: 15.3 Å; chains: 1; bounding box: 32×27×44 Å